Protein AF-A0A251UYL1-F1 (afdb_monomer_lite)

pLDDT: mean 79.12, std 15.01, range [38.56, 93.56]

InterPro domains:
  IPR034078 Transcription factor NFX1 family [PTHR12360] (11-90)

Secondary structure (DSSP, 8-state):
-------------PPTTPPPPPP-SBP-SPPTT-PPP-SB--SSSPPPP--EEEEE-TT--EEEEEETT--S---SS---PBPTTSS-B-

Structure (mmCIF, N/CA/C/O backbone):
data_AF-A0A251UYL1-F1
#
_entry.id   AF-A0A251UYL1-F1
#
loop_
_atom_site.group_PDB
_atom_site.id
_atom_site.type_symbol
_atom_site.label_atom_id
_atom_site.label_alt_id
_atom_site.label_comp_id
_atom_site.label_asym_id
_atom_site.label_entity_id
_atom_site.label_seq_id
_atom_site.pdbx_PDB_ins_code
_atom_site.Cartn_x
_atom_site.Cartn_y
_atom_site.Cartn_z
_atom_site.occupancy
_atom_site.B_iso_or_equiv
_atom_site.auth_seq_id
_atom_site.auth_comp_id
_atom_site.auth_asym_id
_atom_site.auth_atom_id
_atom_site.pdbx_PDB_model_num
ATOM 1 N N . MET A 1 1 ? -29.302 -11.605 59.016 1.00 43.06 1 MET A N 1
ATOM 2 C CA . MET A 1 1 ? -28.834 -11.863 57.641 1.00 43.06 1 MET A CA 1
ATOM 3 C C . MET A 1 1 ? -29.627 -10.992 56.688 1.00 43.06 1 MET A C 1
ATOM 5 O O . MET A 1 1 ? -30.830 -11.178 56.566 1.00 43.06 1 MET A O 1
ATOM 9 N N . CYS A 1 2 ? -28.973 -10.005 56.084 1.00 41.28 2 CYS A N 1
ATOM 10 C CA . CYS A 1 2 ? -29.563 -9.147 55.066 1.00 41.28 2 CYS A CA 1
ATOM 11 C C . CYS A 1 2 ? -29.247 -9.757 53.699 1.00 41.28 2 CYS A C 1
ATOM 13 O O . CYS A 1 2 ? -28.082 -10.021 53.424 1.00 41.28 2 CYS A O 1
ATOM 15 N N . LEU A 1 3 ? -30.236 -9.933 52.831 1.00 40.62 3 LEU A N 1
ATOM 16 C CA . LEU A 1 3 ? -30.416 -9.004 51.716 1.00 40.62 3 LEU A CA 1
ATOM 17 C C . LEU A 1 3 ? -31.581 -9.443 50.831 1.00 40.62 3 LEU A C 1
ATOM 19 O O . LEU A 1 3 ? -31.790 -10.609 50.508 1.00 40.62 3 LEU A O 1
ATOM 23 N N . TRP A 1 4 ? -32.358 -8.419 50.526 1.00 38.56 4 TRP A N 1
ATOM 24 C CA . TRP A 1 4 ? -33.562 -8.387 49.732 1.00 38.56 4 TRP A CA 1
ATOM 25 C C . TRP A 1 4 ? -33.198 -8.306 48.241 1.00 38.56 4 TRP A C 1
ATOM 27 O O . TRP A 1 4 ? -32.055 -8.051 47.871 1.00 38.56 4 TRP A O 1
ATOM 37 N N . LYS A 1 5 ? -34.214 -8.560 47.421 1.00 50.91 5 LYS A N 1
ATOM 38 C CA . LYS A 1 5 ? -34.279 -8.574 45.953 1.00 50.91 5 LYS A CA 1
ATOM 39 C C . LYS A 1 5 ? -33.579 -7.348 45.312 1.00 50.91 5 LYS A C 1
ATOM 41 O O . LYS A 1 5 ? -33.421 -6.327 45.965 1.00 50.91 5 LYS A O 1
ATOM 46 N N . ILE A 1 6 ? -33.174 -7.367 44.041 1.00 48.81 6 ILE A N 1
ATOM 47 C CA . ILE A 1 6 ? -34.016 -6.956 42.899 1.00 48.81 6 ILE A CA 1
ATOM 48 C C . ILE A 1 6 ? -33.146 -7.044 41.621 1.00 48.81 6 ILE A C 1
ATOM 50 O O . ILE A 1 6 ? -32.011 -6.573 41.609 1.00 48.81 6 ILE A O 1
ATOM 54 N N . PHE A 1 7 ? -33.690 -7.632 40.550 1.00 49.41 7 PHE A N 1
ATOM 55 C CA . PHE A 1 7 ? -33.290 -7.353 39.167 1.00 49.41 7 PHE A CA 1
ATOM 56 C C . PHE A 1 7 ? -33.744 -5.924 38.842 1.00 49.41 7 PHE A C 1
ATOM 58 O O . PHE A 1 7 ? -34.948 -5.712 38.727 1.00 49.41 7 PHE A O 1
ATOM 65 N N . ASP A 1 8 ? -32.833 -4.961 38.708 1.00 49.09 8 ASP A N 1
ATOM 66 C CA . ASP A 1 8 ? -33.167 -3.682 38.075 1.00 49.09 8 ASP A CA 1
ATOM 67 C C . ASP A 1 8 ? -31.953 -3.066 37.366 1.00 49.09 8 ASP A C 1
ATOM 69 O O . ASP A 1 8 ? -30.934 -2.731 37.972 1.00 49.09 8 ASP A O 1
ATOM 73 N N . SER A 1 9 ? -32.076 -3.003 36.039 1.00 54.59 9 SER A N 1
ATOM 74 C CA . SER A 1 9 ? -31.764 -1.844 35.198 1.00 54.59 9 SER A CA 1
ATOM 75 C C . SER A 1 9 ? -30.611 -0.948 35.665 1.00 54.59 9 SER A C 1
ATOM 77 O O . SER A 1 9 ? -30.797 0.230 35.955 1.00 54.59 9 SER A O 1
ATOM 79 N N . THR A 1 10 ? -29.384 -1.468 35.705 1.00 48.31 10 THR A N 1
ATOM 80 C CA . THR A 1 10 ? -28.224 -0.625 36.014 1.00 48.31 10 THR A CA 1
ATOM 81 C C . THR A 1 10 ? -27.851 0.207 34.784 1.00 48.31 10 THR A C 1
ATOM 83 O O . THR A 1 10 ? -27.019 -0.190 33.969 1.00 48.31 10 THR A O 1
ATOM 86 N N . THR A 1 11 ? -28.450 1.392 34.642 1.00 56.00 11 THR A N 1
ATOM 87 C CA . THR A 1 11 ? -27.825 2.522 33.938 1.00 56.00 11 THR A CA 1
ATOM 88 C C . THR A 1 11 ? -26.562 2.902 34.703 1.00 56.00 11 THR A C 1
ATOM 90 O O . THR A 1 11 ? -26.544 3.844 35.492 1.00 56.00 11 THR A O 1
ATOM 93 N N . THR A 1 12 ? -25.500 2.120 34.509 1.00 53.50 12 THR A N 1
ATOM 94 C CA . THR A 1 12 ? -24.159 2.480 34.950 1.00 53.50 12 THR A CA 1
ATOM 95 C C . THR A 1 12 ? -23.788 3.749 34.202 1.00 53.50 12 THR A C 1
ATOM 97 O O . THR A 1 12 ? -23.568 3.727 32.991 1.00 53.50 12 THR A O 1
ATOM 100 N N . THR A 1 13 ? -23.761 4.873 34.914 1.00 56.50 13 THR A N 1
ATOM 101 C CA . THR A 1 13 ? -23.218 6.129 34.408 1.00 56.50 13 THR A CA 1
ATOM 102 C C . THR A 1 13 ? -21.758 5.881 34.057 1.00 56.50 13 THR A C 1
ATOM 104 O O . THR A 1 13 ? -20.908 5.780 34.944 1.00 56.50 13 THR A O 1
ATOM 107 N N . LEU A 1 14 ? -21.469 5.713 32.768 1.00 63.59 14 LEU A N 1
ATOM 108 C CA . LEU A 1 14 ? -20.097 5.635 32.292 1.00 63.59 14 LEU A CA 1
ATOM 109 C C . LEU A 1 14 ? -19.409 6.963 32.643 1.00 63.59 14 LEU A C 1
ATOM 111 O O . LEU A 1 14 ? -19.918 8.018 32.249 1.00 63.59 14 LEU A O 1
ATOM 115 N N . PRO A 1 15 ? -18.295 6.948 33.398 1.00 64.56 15 PRO A N 1
ATOM 116 C CA . PRO A 1 15 ? -17.569 8.168 33.706 1.00 64.56 15 PRO A CA 1
ATOM 117 C C . PRO A 1 15 ? -17.090 8.819 32.403 1.00 64.56 15 PRO A C 1
ATOM 119 O O . PRO A 1 15 ? -16.624 8.141 31.475 1.00 64.56 15 PRO A O 1
ATOM 122 N N . CYS A 1 16 ? -17.224 10.144 32.324 1.00 51.75 16 CYS A N 1
ATOM 123 C CA . CYS A 1 16 ? -16.720 10.930 31.207 1.00 51.75 16 CYS A CA 1
ATOM 124 C C . CYS A 1 16 ? -15.205 10.700 31.071 1.00 51.75 16 CYS A C 1
ATOM 126 O O . CYS A 1 16 ? -14.455 10.849 32.030 1.00 51.75 16 CYS A O 1
ATOM 128 N N . GLY A 1 17 ? -14.765 10.268 29.886 1.00 61.94 17 GLY A N 1
ATOM 129 C CA . GLY A 1 17 ? -13.368 9.892 29.633 1.00 61.94 17 GLY A CA 1
ATOM 130 C C . GLY A 1 17 ? -13.101 8.388 29.560 1.00 61.94 17 GLY A C 1
ATOM 131 O O . GLY A 1 17 ? -11.959 8.002 29.324 1.00 61.94 17 GLY A O 1
ATOM 132 N N . THR A 1 18 ? -14.122 7.532 29.694 1.00 63.97 18 THR A N 1
ATOM 133 C CA . THR A 1 18 ? -13.977 6.118 29.312 1.00 63.97 18 THR A CA 1
ATOM 134 C C . THR A 1 18 ? -13.651 6.057 27.812 1.00 63.97 18 THR A C 1
ATOM 136 O O . THR A 1 18 ? -14.469 6.533 27.017 1.00 63.97 18 THR A O 1
ATOM 139 N N . PRO A 1 19 ? -12.483 5.529 27.390 1.00 66.88 19 PRO A N 1
ATOM 140 C CA . PRO A 1 19 ? -12.186 5.381 25.973 1.00 66.88 19 PRO A CA 1
ATOM 141 C C . PRO A 1 19 ? -13.269 4.501 25.355 1.00 66.88 19 PRO A C 1
ATOM 143 O O . PRO A 1 19 ? -13.613 3.449 25.901 1.00 66.88 19 PRO A O 1
ATOM 146 N N . SER A 1 20 ? -13.853 4.963 24.253 1.00 65.69 20 SER A N 1
ATOM 147 C CA . SER A 1 20 ? -14.888 4.205 23.563 1.00 65.69 20 SER A CA 1
ATOM 148 C C . SER A 1 20 ? -14.337 2.832 23.185 1.00 65.69 20 SER A C 1
ATOM 150 O O . SER A 1 20 ? -13.214 2.708 22.688 1.00 65.69 20 SER A O 1
ATOM 152 N N . LEU A 1 21 ? -15.127 1.784 23.437 1.00 71.88 21 LEU A N 1
ATOM 153 C CA . LEU A 1 21 ? -14.790 0.459 22.934 1.00 71.88 21 LEU A CA 1
ATOM 154 C C . LEU A 1 21 ? -14.652 0.558 21.408 1.00 71.88 21 LEU A C 1
ATOM 156 O O . LEU A 1 21 ? -15.532 1.141 20.762 1.00 71.88 21 LEU A O 1
ATOM 160 N N . PRO A 1 22 ? -13.567 0.024 20.819 1.00 72.19 22 PRO A N 1
ATOM 161 C CA . PRO A 1 22 ? -13.394 0.067 19.380 1.00 72.19 22 PRO A CA 1
ATOM 162 C C . PRO A 1 22 ? -14.559 -0.674 18.727 1.00 72.19 22 PRO A C 1
ATOM 164 O O . PRO A 1 22 ? -14.922 -1.787 19.115 1.00 72.19 22 PRO A O 1
ATOM 167 N N . CYS A 1 23 ? -15.178 -0.027 17.746 1.00 82.88 23 CYS A N 1
ATOM 168 C CA . CYS A 1 23 ? -16.276 -0.619 17.007 1.00 82.88 23 CYS A CA 1
ATOM 169 C C . CYS A 1 23 ? -15.751 -1.829 16.213 1.00 82.88 23 CYS A C 1
ATOM 171 O O . CYS A 1 23 ? -14.881 -1.691 15.359 1.00 82.88 23 CYS A O 1
ATOM 173 N N . GLN A 1 24 ? -16.290 -3.019 16.493 1.00 85.06 24 GLN A N 1
ATOM 174 C CA . GLN A 1 24 ? -15.870 -4.287 15.870 1.00 85.06 24 GLN A CA 1
ATOM 175 C C . GLN A 1 24 ? -16.476 -4.506 14.474 1.00 85.06 24 GLN A C 1
ATOM 177 O O . GLN A 1 24 ? -16.292 -5.558 13.866 1.00 85.06 24 GLN A O 1
ATOM 182 N N . HIS A 1 25 ? -17.212 -3.527 13.947 1.00 87.75 25 HIS A N 1
ATOM 183 C CA . HIS A 1 25 ? -17.754 -3.609 12.599 1.00 87.75 25 HIS A CA 1
ATOM 184 C C . HIS A 1 25 ? -16.655 -3.352 11.569 1.00 87.75 25 HIS A C 1
ATOM 186 O O . HIS A 1 25 ? -15.776 -2.509 11.761 1.00 87.75 25 HIS A O 1
ATOM 192 N N . GLN A 1 26 ? -16.717 -4.078 10.458 1.00 88.50 26 GLN A N 1
ATOM 193 C CA . GLN A 1 26 ? -15.804 -3.898 9.339 1.00 88.50 26 GLN A CA 1
ATOM 194 C C . GLN A 1 26 ? -16.025 -2.521 8.701 1.00 88.50 26 GLN A C 1
ATOM 196 O O . GLN A 1 26 ? -17.160 -2.047 8.582 1.00 88.50 26 GLN A O 1
ATOM 201 N N . CYS A 1 27 ? -14.942 -1.852 8.309 1.00 90.50 27 CYS A N 1
ATOM 202 C CA . CYS A 1 27 ? -15.047 -0.512 7.752 1.00 90.50 27 CYS A CA 1
ATOM 203 C C . CYS A 1 27 ? -15.854 -0.520 6.441 1.00 90.50 27 CYS A C 1
ATOM 205 O O . CYS A 1 27 ? -15.488 -1.205 5.486 1.00 90.50 27 CYS A O 1
ATOM 207 N N . SER A 1 28 ? -16.935 0.266 6.392 1.00 87.75 28 SER A N 1
ATOM 208 C CA . SER A 1 28 ? -17.833 0.369 5.228 1.00 87.75 28 SER A CA 1
ATOM 209 C C . SER A 1 28 ? -17.406 1.435 4.211 1.00 87.75 28 SER A C 1
ATOM 211 O O . SER A 1 28 ? -18.096 1.649 3.217 1.00 87.75 28 SER A O 1
ATOM 213 N N . VAL A 1 29 ? -16.281 2.119 4.444 1.00 87.88 29 VAL A N 1
ATOM 214 C CA . VAL A 1 29 ? -15.769 3.145 3.528 1.00 87.88 29 VAL A CA 1
ATOM 215 C C . VAL A 1 29 ? -15.225 2.474 2.259 1.00 87.88 29 VAL A C 1
ATOM 217 O O . VAL A 1 29 ? -14.322 1.636 2.359 1.00 87.88 29 VAL A O 1
ATOM 220 N N . PRO A 1 30 ? -15.729 2.832 1.062 1.00 84.75 30 PRO A N 1
ATOM 221 C CA . PRO A 1 30 ? -15.251 2.258 -0.187 1.00 84.75 30 PRO A CA 1
ATOM 222 C C . PRO A 1 30 ? -13.817 2.714 -0.480 1.00 84.75 30 PRO A C 1
ATOM 224 O O . PRO A 1 30 ? -13.518 3.906 -0.546 1.00 84.75 30 PRO A O 1
ATOM 227 N N . GLN A 1 31 ? -12.917 1.750 -0.671 1.00 84.38 31 GLN A N 1
ATOM 228 C CA . GLN A 1 31 ? -11.532 2.007 -1.060 1.00 84.38 31 GLN A CA 1
ATOM 229 C C . GLN A 1 31 ? -11.432 2.269 -2.576 1.00 84.38 31 GLN A C 1
ATOM 231 O O . GLN A 1 31 ? -12.089 1.576 -3.356 1.00 84.38 31 GLN A O 1
ATOM 236 N N . PRO A 1 32 ? -10.547 3.176 -3.036 1.00 86.50 32 PRO A N 1
ATOM 237 C CA . PRO A 1 32 ? -10.388 3.495 -4.462 1.00 86.50 32 PRO A CA 1
ATOM 238 C C . PRO A 1 32 ? -9.860 2.317 -5.293 1.00 86.50 32 PRO A C 1
ATOM 240 O O . PRO A 1 32 ? -9.986 2.305 -6.512 1.00 86.50 32 PRO A O 1
ATOM 243 N N . CYS A 1 33 ? -9.257 1.318 -4.645 1.00 87.50 33 CYS A N 1
ATOM 244 C CA . CYS A 1 33 ? -8.772 0.101 -5.285 1.00 87.50 33 CYS A CA 1
ATOM 245 C C . CYS A 1 33 ? -9.832 -1.009 -5.400 1.00 87.50 33 CYS A 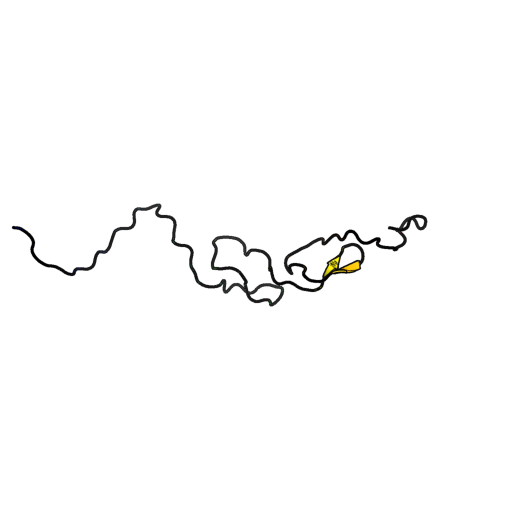C 1
ATOM 247 O O . CYS A 1 33 ? -9.470 -2.130 -5.745 1.00 87.50 33 CYS A O 1
ATOM 249 N N . CYS A 1 34 ? -11.102 -0.729 -5.072 1.00 86.75 34 CYS A N 1
ATOM 250 C CA . CYS A 1 34 ? -12.227 -1.677 -5.122 1.00 86.75 34 CYS A CA 1
ATOM 251 C C . CYS A 1 34 ? -12.008 -2.976 -4.321 1.00 86.75 34 CYS A C 1
ATOM 253 O O . CYS A 1 34 ? -12.640 -3.996 -4.588 1.00 86.75 34 CYS A O 1
ATOM 255 N N . HIS A 1 35 ? -11.114 -2.950 -3.332 1.00 89.00 35 HIS A N 1
ATOM 256 C CA . HIS A 1 35 ? -10.856 -4.085 -2.456 1.00 89.00 35 HIS A CA 1
ATOM 257 C C . HIS A 1 35 ? -11.685 -3.986 -1.182 1.00 89.00 35 HIS A C 1
ATOM 259 O O . HIS A 1 35 ? -11.949 -2.892 -0.679 1.00 89.00 35 HIS A O 1
ATOM 265 N N . VAL A 1 36 ? -12.028 -5.149 -0.633 1.00 86.56 36 VAL A N 1
ATOM 266 C CA . VAL A 1 36 ? -12.704 -5.247 0.659 1.00 86.56 36 VAL A CA 1
ATOM 267 C C . VAL A 1 36 ? -11.791 -4.688 1.751 1.00 86.56 36 VAL A C 1
ATOM 269 O O . VAL A 1 36 ? -10.597 -4.999 1.806 1.00 86.56 36 VAL A O 1
ATOM 272 N N . SER A 1 37 ? -12.349 -3.855 2.626 1.00 86.12 37 SER A N 1
ATOM 273 C CA . SER A 1 37 ? -11.631 -3.296 3.769 1.00 86.12 37 SER A CA 1
ATOM 274 C C . SER A 1 37 ? -11.151 -4.413 4.694 1.00 86.12 37 SER A C 1
ATOM 276 O O . SER A 1 37 ? -11.959 -5.128 5.276 1.00 86.12 37 SER A O 1
ATOM 278 N N . SER A 1 38 ? -9.836 -4.542 4.874 1.00 87.00 38 SER A N 1
ATOM 279 C CA . SER A 1 38 ? -9.226 -5.503 5.811 1.00 87.00 38 SER A CA 1
ATOM 280 C C . SER A 1 38 ? -9.104 -4.952 7.243 1.00 87.00 38 SER A C 1
ATOM 282 O O . SER A 1 38 ? -8.343 -5.486 8.048 1.00 87.00 38 SER A O 1
ATOM 284 N N . HIS A 1 39 ? -9.790 -3.850 7.548 1.00 87.56 39 HIS A N 1
ATOM 285 C CA . HIS A 1 39 ? -9.700 -3.143 8.821 1.00 87.56 39 HIS A CA 1
ATOM 286 C C . HIS A 1 39 ? -11.095 -2.857 9.390 1.00 87.56 39 HIS A C 1
ATOM 288 O O . HIS A 1 39 ? -12.094 -2.812 8.662 1.00 87.56 39 HIS A O 1
ATOM 294 N N . TYR A 1 40 ? -11.145 -2.666 10.705 1.00 90.44 40 TYR A N 1
ATOM 295 C CA . TYR A 1 40 ? -12.361 -2.327 11.435 1.00 90.44 40 TYR A CA 1
ATOM 296 C C . TYR A 1 40 ? -12.658 -0.830 11.377 1.00 90.44 40 TYR A C 1
ATOM 298 O O . TYR A 1 40 ? -11.857 -0.024 10.897 1.00 90.44 40 TYR A O 1
ATOM 306 N N . CYS A 1 41 ? -13.833 -0.457 11.867 1.00 89.00 41 CYS A N 1
ATOM 307 C CA . CYS A 1 41 ? -14.186 0.932 12.085 1.00 89.00 41 CYS A CA 1
ATOM 308 C C . CYS A 1 41 ? -13.116 1.619 12.952 1.00 89.00 41 CYS A C 1
ATOM 310 O O . CYS A 1 41 ? -12.681 1.095 13.978 1.00 8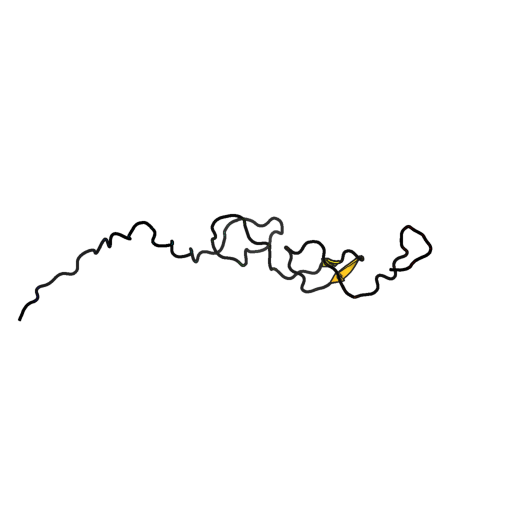9.00 41 CYS A O 1
ATOM 312 N N . HIS A 1 42 ? -12.667 2.783 12.502 1.00 87.94 42 HIS A N 1
ATOM 313 C CA . HIS A 1 42 ? -11.605 3.567 13.114 1.00 87.94 42 HIS A CA 1
ATOM 314 C C . HIS A 1 42 ? -12.020 5.037 13.122 1.00 87.94 42 HIS A C 1
ATOM 316 O O . HIS A 1 42 ? -12.913 5.453 12.384 1.00 87.94 42 HIS A O 1
ATOM 322 N N . PHE A 1 43 ? -11.351 5.821 13.959 1.00 86.44 43 PHE A N 1
ATOM 323 C CA . PHE A 1 43 ? -11.487 7.270 13.970 1.00 86.44 43 PHE A CA 1
ATOM 324 C C . PHE A 1 43 ? -10.326 7.878 13.176 1.00 86.44 43 PHE A C 1
ATOM 326 O O . PHE A 1 43 ? -9.172 7.544 13.442 1.00 86.44 43 PHE A O 1
ATOM 333 N N . GLY A 1 44 ? -10.625 8.758 12.218 1.00 86.94 44 GLY A N 1
ATOM 334 C CA . GLY A 1 44 ? -9.627 9.424 11.371 1.00 86.94 44 GLY A CA 1
ATOM 335 C C . GLY A 1 44 ? -9.563 8.875 9.944 1.00 86.94 44 GLY A C 1
ATOM 336 O O . GLY A 1 44 ? -10.570 8.421 9.404 1.00 86.94 44 GLY A O 1
ATOM 337 N N . ASP A 1 45 ? -8.384 8.967 9.328 1.00 88.12 45 ASP A N 1
ATOM 338 C CA . ASP A 1 45 ? -8.142 8.536 7.951 1.00 88.12 45 ASP A CA 1
ATOM 339 C C . ASP A 1 45 ? -8.130 7.012 7.787 1.00 88.12 45 ASP A C 1
ATOM 341 O O . ASP A 1 45 ? -7.555 6.277 8.597 1.00 88.12 45 ASP A O 1
ATOM 345 N N . CYS A 1 46 ? -8.689 6.547 6.664 1.00 88.69 46 CYS A N 1
ATOM 346 C CA . CYS A 1 46 ? -8.678 5.131 6.310 1.00 88.69 46 CYS A CA 1
ATOM 347 C C . CYS A 1 46 ? -7.249 4.606 6.122 1.00 88.69 46 CYS A C 1
ATOM 349 O O . CYS A 1 46 ? -6.508 5.142 5.289 1.00 88.69 46 CYS A O 1
ATOM 351 N N . PRO A 1 47 ? -6.868 3.509 6.807 1.00 89.94 47 PRO A N 1
ATOM 352 C CA . PRO A 1 47 ? -5.583 2.873 6.582 1.00 89.94 47 PRO A CA 1
ATOM 353 C C . PRO A 1 47 ? -5.476 2.351 5.140 1.00 89.94 47 PRO A C 1
ATOM 355 O O . PRO A 1 47 ? -6.484 1.990 4.519 1.00 89.94 47 PRO A O 1
ATOM 358 N N . PRO A 1 48 ? -4.250 2.283 4.593 1.00 90.00 48 PRO A N 1
ATOM 359 C CA . PRO A 1 48 ? -4.017 1.813 3.236 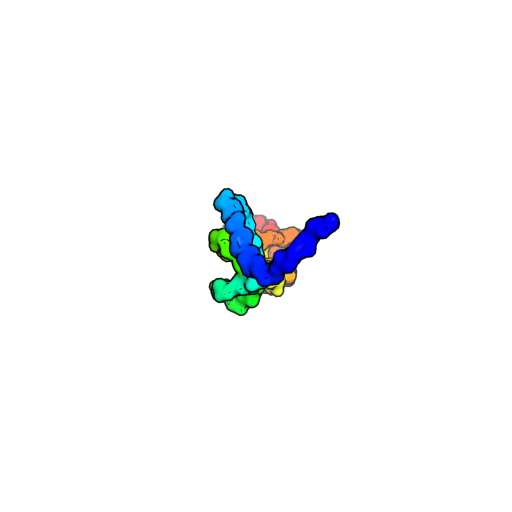1.00 90.00 48 PRO A CA 1
ATOM 360 C C . PRO A 1 48 ? -4.451 0.354 3.054 1.00 90.00 48 PRO A C 1
ATOM 362 O O . PRO A 1 48 ? -4.408 -0.461 3.974 1.00 90.00 48 PRO A O 1
ATOM 365 N N . CYS A 1 49 ? -4.820 0.001 1.824 1.00 91.38 49 CYS A N 1
ATOM 366 C CA . CYS A 1 49 ? -5.238 -1.356 1.499 1.00 91.38 49 CYS A CA 1
ATOM 367 C C . CYS A 1 49 ? -4.083 -2.371 1.642 1.00 91.38 49 CYS A C 1
ATOM 369 O O . CYS A 1 49 ? -3.086 -2.299 0.919 1.00 91.38 49 CYS A O 1
ATOM 371 N N . SER A 1 50 ? -4.257 -3.363 2.520 1.00 90.06 50 SER A N 1
ATOM 372 C CA . SER A 1 50 ? -3.292 -4.453 2.754 1.00 90.06 50 SER A CA 1
ATOM 373 C C . SER A 1 50 ? -3.456 -5.655 1.818 1.00 90.06 50 SER A C 1
ATOM 375 O O . SER A 1 50 ? -2.729 -6.636 1.956 1.00 90.06 50 SER A O 1
ATOM 377 N N . VAL A 1 51 ? -4.399 -5.611 0.867 1.00 91.50 51 VAL A N 1
ATOM 378 C CA . VAL A 1 51 ? -4.595 -6.709 -0.090 1.00 91.50 51 VAL A CA 1
ATOM 379 C C . VAL A 1 51 ? -3.347 -6.873 -0.945 1.00 91.50 51 VAL A C 1
ATOM 381 O O . VAL A 1 51 ? -2.838 -5.912 -1.524 1.00 91.50 51 VAL A O 1
ATOM 384 N N . LEU A 1 52 ? -2.863 -8.108 -1.018 1.00 93.00 52 LEU A N 1
ATOM 385 C CA . LEU A 1 52 ? -1.680 -8.475 -1.775 1.00 93.00 52 LEU A CA 1
ATOM 386 C C . LEU A 1 52 ? -2.022 -8.586 -3.261 1.00 93.00 52 LEU A C 1
ATOM 388 O O . LEU A 1 52 ? -2.820 -9.427 -3.667 1.00 93.00 52 LEU A O 1
ATOM 392 N N . ILE A 1 53 ? -1.391 -7.750 -4.079 1.00 92.25 53 ILE A N 1
ATOM 393 C CA . ILE A 1 53 ? -1.557 -7.736 -5.532 1.00 92.25 53 ILE A CA 1
ATOM 394 C C . ILE A 1 53 ? -0.205 -7.793 -6.244 1.00 92.25 53 ILE A C 1
ATOM 396 O O . ILE A 1 53 ? 0.863 -7.689 -5.634 1.00 92.25 53 ILE A O 1
ATOM 400 N N . SER A 1 54 ? -0.252 -7.972 -7.564 1.00 93.56 54 SER A N 1
ATOM 401 C CA . SER A 1 54 ? 0.936 -7.859 -8.409 1.00 93.56 54 SER A CA 1
ATOM 402 C C . SER A 1 54 ? 1.123 -6.407 -8.846 1.00 93.56 54 SER A C 1
ATOM 404 O O . SER A 1 54 ? 0.229 -5.826 -9.458 1.00 93.56 54 SER A O 1
ATOM 406 N N . LYS A 1 55 ? 2.280 -5.814 -8.544 1.00 92.38 55 LYS A N 1
ATOM 407 C CA . LYS A 1 55 ? 2.635 -4.435 -8.918 1.00 92.38 55 LYS A CA 1
ATOM 408 C C . LYS A 1 55 ? 4.011 -4.386 -9.561 1.00 92.38 55 LYS A C 1
ATOM 410 O O . LYS A 1 55 ? 4.835 -5.271 -9.356 1.00 92.38 55 LYS A O 1
ATOM 415 N N . LYS A 1 56 ? 4.272 -3.325 -10.323 1.00 90.75 56 LYS A N 1
ATOM 416 C CA . LYS A 1 56 ? 5.613 -3.046 -10.839 1.00 90.75 56 LYS A CA 1
ATOM 417 C C . LYS A 1 56 ? 6.386 -2.167 -9.859 1.00 90.75 56 LYS A C 1
ATOM 419 O O . LYS A 1 56 ? 5.811 -1.232 -9.304 1.00 90.75 56 LYS A O 1
ATOM 424 N N . CYS A 1 57 ? 7.667 -2.456 -9.639 1.00 90.75 57 CYS A N 1
ATOM 425 C CA . CYS A 1 57 ? 8.540 -1.522 -8.926 1.00 90.75 57 CYS A CA 1
ATOM 426 C C . CYS A 1 57 ? 8.830 -0.280 -9.772 1.00 90.75 57 CYS A C 1
ATOM 428 O O . CYS A 1 57 ? 8.561 -0.255 -10.974 1.00 90.75 57 CYS A O 1
ATOM 430 N N . ILE A 1 58 ? 9.496 0.701 -9.164 1.00 86.19 58 ILE A N 1
ATOM 431 C CA . ILE A 1 58 ? 10.019 1.886 -9.859 1.00 86.19 58 ILE A CA 1
ATOM 432 C C . ILE A 1 58 ? 10.938 1.538 -11.049 1.00 86.19 58 ILE A C 1
ATOM 434 O O . ILE A 1 58 ? 10.999 2.278 -12.022 1.00 86.19 58 ILE A O 1
ATOM 438 N N . GLY A 1 59 ? 11.615 0.383 -11.005 1.00 82.75 59 GLY A N 1
ATOM 439 C CA . GLY A 1 59 ? 12.445 -0.133 -12.102 1.00 82.75 59 GLY A CA 1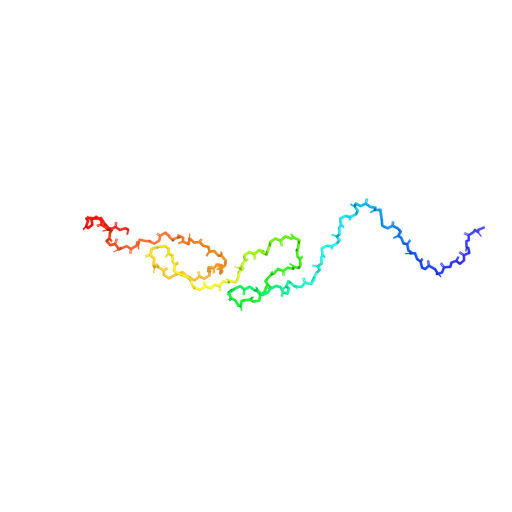
ATOM 440 C C . GLY A 1 59 ? 11.648 -0.801 -13.231 1.00 82.75 59 GLY A C 1
ATOM 441 O O . GLY A 1 59 ? 12.160 -1.006 -14.331 1.00 82.75 59 GLY A O 1
ATOM 442 N N . GLY A 1 60 ? 10.366 -1.103 -13.012 1.00 86.44 60 GLY A N 1
ATOM 443 C CA . GLY A 1 60 ? 9.488 -1.789 -13.963 1.00 86.44 60 GLY A CA 1
ATOM 444 C C . GLY A 1 60 ? 9.446 -3.315 -13.832 1.00 86.44 60 GLY A C 1
ATOM 445 O O . GLY A 1 60 ? 8.795 -3.961 -14.651 1.00 86.44 60 GLY A O 1
ATOM 446 N N . HIS A 1 61 ? 10.085 -3.898 -12.817 1.00 88.06 61 HIS A N 1
ATOM 447 C CA . HIS A 1 61 ? 9.986 -5.332 -12.529 1.00 88.06 61 HIS A CA 1
ATOM 448 C C . HIS A 1 61 ? 8.630 -5.680 -11.942 1.00 88.06 61 HIS A C 1
ATOM 450 O O . HIS A 1 61 ? 8.127 -4.945 -11.098 1.00 88.06 61 HIS A O 1
ATOM 456 N N . VAL A 1 62 ? 8.063 -6.815 -12.344 1.00 90.88 62 VAL A N 1
ATOM 457 C CA . VAL A 1 62 ? 6.802 -7.323 -11.793 1.00 90.88 62 VAL A CA 1
ATOM 458 C C . VAL A 1 62 ? 7.080 -8.024 -10.464 1.00 90.88 62 VAL A C 1
ATOM 460 O O . VAL A 1 62 ? 7.755 -9.048 -10.430 1.00 90.88 62 VAL A O 1
ATOM 463 N N . LEU A 1 63 ? 6.536 -7.484 -9.375 1.00 90.94 63 LEU A N 1
ATOM 464 C CA . LEU A 1 63 ? 6.535 -8.101 -8.054 1.00 90.94 63 LEU A CA 1
ATOM 465 C C . LEU A 1 63 ? 5.147 -8.641 -7.733 1.00 90.94 63 LEU A C 1
ATOM 467 O O . LEU A 1 63 ? 4.132 -8.024 -8.058 1.00 90.94 63 LEU A O 1
ATOM 471 N N . ARG A 1 64 ? 5.119 -9.786 -7.056 1.00 93.06 64 ARG A N 1
ATOM 472 C CA . ARG A 1 64 ? 3.911 -10.382 -6.479 1.00 93.06 64 ARG A CA 1
ATOM 473 C C . ARG A 1 64 ? 3.908 -10.149 -4.972 1.00 93.06 64 ARG A C 1
ATOM 475 O O . ARG A 1 64 ? 4.958 -9.875 -4.397 1.00 93.06 64 ARG A O 1
ATOM 482 N N . ASN A 1 65 ? 2.746 -10.300 -4.345 1.00 92.12 65 ASN A N 1
ATOM 483 C CA . ASN A 1 65 ? 2.577 -10.146 -2.898 1.00 92.12 65 ASN A CA 1
ATOM 484 C C . ASN A 1 65 ? 2.905 -8.737 -2.386 1.00 92.12 65 ASN A C 1
ATOM 486 O O . ASN A 1 65 ? 3.500 -8.575 -1.325 1.00 92.12 65 ASN A O 1
ATOM 490 N N . ILE A 1 66 ? 2.528 -7.710 -3.148 1.00 93.06 66 ILE A N 1
ATOM 491 C CA . ILE A 1 66 ? 2.731 -6.318 -2.754 1.00 93.06 66 ILE A CA 1
ATOM 492 C C . ILE A 1 66 ? 1.416 -5.734 -2.231 1.00 93.06 66 ILE A C 1
ATOM 494 O O . ILE A 1 66 ? 0.399 -5.880 -2.913 1.00 93.06 66 ILE A O 1
ATOM 498 N N . PRO A 1 67 ? 1.407 -5.034 -1.081 1.00 92.31 67 PRO A N 1
ATOM 499 C CA . PRO A 1 67 ? 0.199 -4.394 -0.579 1.00 92.31 67 PRO A CA 1
ATOM 500 C C . PRO A 1 67 ? -0.332 -3.369 -1.583 1.00 92.31 67 PRO A C 1
ATOM 502 O O . PRO A 1 67 ? 0.409 -2.539 -2.122 1.00 92.31 67 PRO A O 1
ATOM 505 N N . CYS A 1 68 ? -1.636 -3.395 -1.836 1.00 92.44 68 CYS A N 1
ATOM 506 C CA . CYS A 1 68 ? -2.278 -2.503 -2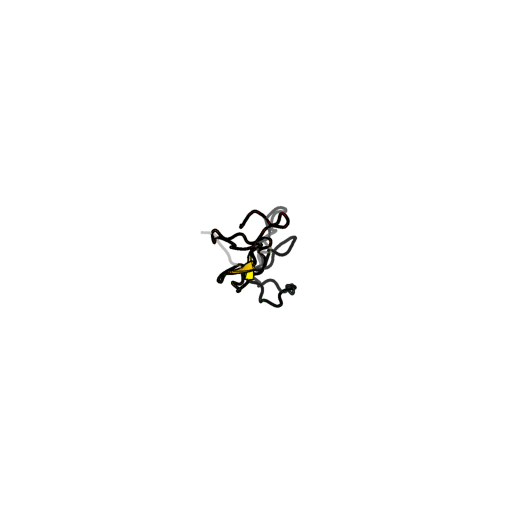.792 1.00 92.44 68 CYS A CA 1
ATOM 507 C C . CYS A 1 68 ? -2.074 -1.020 -2.434 1.00 92.44 68 CYS A C 1
ATOM 509 O O . CYS A 1 68 ? -1.854 -0.194 -3.321 1.00 92.44 68 CYS A O 1
ATOM 511 N N . GLY A 1 69 ? -2.056 -0.685 -1.146 1.00 89.75 69 GLY A N 1
ATOM 512 C CA . GLY A 1 69 ? -1.792 0.664 -0.657 1.00 89.75 69 GLY A CA 1
ATOM 513 C C . GLY A 1 69 ? -0.325 1.103 -0.723 1.00 89.75 69 GLY A C 1
ATOM 514 O O . GLY A 1 69 ? -0.051 2.288 -0.556 1.00 89.75 69 GLY A O 1
ATOM 515 N N . SER A 1 70 ? 0.624 0.199 -1.004 1.00 90.06 70 SER A N 1
ATOM 516 C CA . SER A 1 70 ? 2.040 0.562 -1.120 1.00 90.06 70 SER A CA 1
ATOM 517 C C . SER A 1 70 ? 2.290 1.406 -2.367 1.00 90.06 70 SER A C 1
ATOM 519 O O . SER A 1 70 ? 2.010 0.979 -3.496 1.00 90.06 70 SER A O 1
ATOM 521 N N . LYS A 1 71 ? 2.842 2.599 -2.147 1.00 84.31 71 LYS A N 1
ATOM 522 C CA . LYS A 1 71 ? 3.407 3.488 -3.167 1.00 84.31 71 LYS A CA 1
ATOM 523 C C . LYS A 1 71 ? 4.929 3.270 -3.213 1.00 84.31 71 LYS A C 1
ATOM 525 O O . LYS A 1 71 ? 5.502 2.793 -2.238 1.00 84.31 71 LYS A O 1
ATOM 530 N N . ASP A 1 72 ? 5.556 3.530 -4.358 1.00 86.12 72 ASP A N 1
ATOM 531 C CA . ASP A 1 72 ? 7.025 3.538 -4.508 1.00 86.12 72 ASP A CA 1
ATOM 532 C C . ASP A 1 72 ? 7.751 2.227 -4.154 1.00 86.12 72 ASP A C 1
ATOM 534 O O . ASP A 1 72 ? 8.716 2.186 -3.391 1.00 86.12 72 ASP A O 1
ATOM 538 N N . ILE A 1 73 ? 7.312 1.116 -4.746 1.00 89.38 73 ILE A N 1
ATOM 539 C CA . ILE A 1 73 ? 7.923 -0.196 -4.497 1.00 89.38 73 ILE A CA 1
ATOM 540 C C . ILE A 1 73 ? 9.322 -0.250 -5.113 1.00 89.38 73 ILE A C 1
ATOM 542 O O . ILE A 1 73 ? 9.496 -0.024 -6.314 1.00 89.38 73 ILE A O 1
ATOM 546 N N . ARG A 1 74 ? 10.318 -0.610 -4.301 1.00 88.56 74 ARG A N 1
ATOM 547 C CA . ARG A 1 74 ? 11.700 -0.865 -4.723 1.00 88.56 74 ARG A CA 1
ATOM 548 C C . ARG A 1 74 ? 12.001 -2.350 -4.608 1.00 88.56 74 ARG A C 1
ATOM 550 O O . ARG A 1 74 ? 11.612 -2.994 -3.642 1.00 88.56 74 ARG A O 1
ATOM 557 N N . CYS A 1 75 ? 12.689 -2.892 -5.601 1.00 88.62 75 CYS A N 1
ATOM 558 C CA . CYS A 1 75 ? 13.178 -4.264 -5.570 1.00 88.62 75 CYS A CA 1
ATOM 559 C C . CYS A 1 75 ? 14.701 -4.266 -5.664 1.00 88.62 75 CYS A C 1
ATOM 561 O O . CYS A 1 75 ? 15.273 -3.339 -6.232 1.00 88.62 75 CYS A O 1
ATOM 563 N N . ASN A 1 76 ? 15.329 -5.343 -5.202 1.00 85.31 76 ASN A N 1
ATOM 564 C CA . ASN A 1 76 ? 16.776 -5.529 -5.306 1.00 85.31 76 ASN A CA 1
ATOM 565 C C . ASN A 1 76 ? 17.221 -6.165 -6.640 1.00 85.31 76 ASN A C 1
ATOM 567 O O . ASN A 1 76 ? 18.356 -6.605 -6.769 1.00 85.31 76 ASN A O 1
ATOM 571 N N . ASN A 1 77 ? 16.321 -6.273 -7.620 1.00 83.31 77 ASN A N 1
ATOM 572 C CA . ASN A 1 77 ? 16.671 -6.793 -8.939 1.00 83.31 77 ASN A CA 1
ATOM 573 C C . ASN A 1 77 ? 17.365 -5.711 -9.767 1.00 83.31 77 ASN A C 1
ATOM 575 O O . ASN A 1 77 ? 16.907 -4.564 -9.793 1.00 83.31 77 ASN A O 1
ATOM 579 N N . HIS A 1 78 ? 18.418 -6.109 -10.479 1.00 79.69 78 HIS A N 1
ATOM 580 C CA . HIS A 1 78 ? 19.063 -5.275 -11.488 1.00 79.69 78 HIS A CA 1
ATOM 581 C C . HIS A 1 78 ? 18.043 -4.880 -12.550 1.00 79.69 78 HIS A C 1
ATOM 583 O O . HIS A 1 78 ? 17.354 -5.739 -13.098 1.00 79.69 78 HIS A O 1
ATOM 589 N N . CYS A 1 79 ? 17.931 -3.579 -12.814 1.00 81.06 79 CYS A N 1
ATOM 590 C CA . CYS A 1 79 ? 16.936 -3.063 -13.747 1.00 81.06 79 CYS A CA 1
ATOM 591 C C . CYS A 1 79 ? 17.297 -3.365 -15.192 1.00 81.06 79 CYS A C 1
ATOM 593 O O . CYS A 1 79 ? 16.398 -3.492 -16.023 1.00 81.06 79 CYS A O 1
ATOM 595 N N . GLY A 1 80 ? 18.593 -3.426 -15.507 1.00 77.56 80 GLY A N 1
ATOM 596 C CA . GLY A 1 80 ? 19.073 -3.696 -16.861 1.00 77.56 80 GLY A CA 1
ATOM 597 C C . GLY A 1 80 ? 18.672 -2.618 -17.875 1.00 77.56 80 GLY A C 1
ATOM 598 O O . GLY A 1 80 ? 18.933 -2.762 -19.065 1.00 77.56 80 GLY A O 1
ATOM 599 N N . LYS A 1 81 ? 18.030 -1.532 -17.425 1.00 76.12 81 LYS A N 1
ATOM 600 C CA . LYS A 1 81 ? 17.590 -0.412 -18.256 1.00 76.12 81 LYS A CA 1
ATOM 601 C C . LYS A 1 81 ? 18.708 0.608 -18.386 1.00 76.12 81 LYS A C 1
ATOM 603 O O . LYS A 1 81 ? 19.333 0.977 -17.389 1.00 76.12 81 LYS A O 1
ATOM 608 N N . LEU A 1 82 ? 18.901 1.094 -19.610 1.00 78.56 82 LEU A N 1
ATOM 609 C CA . LEU A 1 82 ? 19.794 2.207 -19.898 1.00 78.56 82 LEU A CA 1
ATOM 610 C C . LEU A 1 82 ? 19.235 3.479 -19.250 1.00 78.56 82 LEU A C 1
ATOM 612 O O . LEU A 1 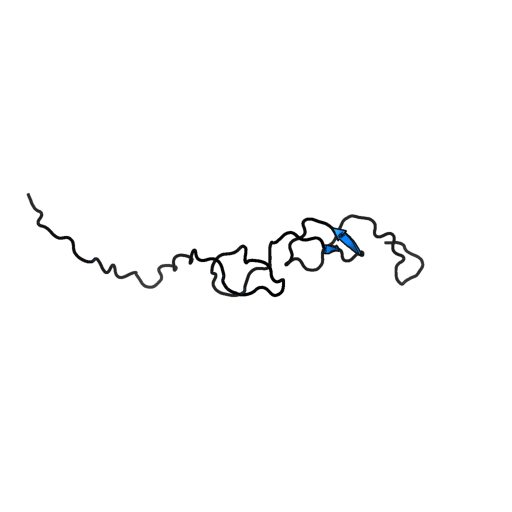82 ? 18.060 3.812 -19.420 1.00 78.56 82 LEU A O 1
ATOM 616 N N . ARG A 1 83 ? 20.066 4.163 -18.467 1.00 77.12 83 ARG A N 1
ATOM 617 C CA . ARG A 1 83 ? 19.737 5.464 -17.879 1.00 77.12 83 ARG A CA 1
ATOM 618 C C . ARG A 1 83 ? 19.700 6.534 -18.971 1.00 77.12 83 ARG A C 1
ATOM 620 O O . ARG A 1 83 ? 20.271 6.373 -20.044 1.00 77.12 83 ARG A O 1
ATOM 627 N N . GLU A 1 84 ? 19.086 7.665 -18.645 1.00 80.88 84 GLU A N 1
ATOM 628 C CA . GLU A 1 84 ? 18.905 8.831 -19.529 1.00 80.88 84 GLU A CA 1
ATOM 629 C C . GLU A 1 84 ? 20.233 9.376 -20.082 1.00 80.88 84 GLU A C 1
ATOM 631 O O . GLU A 1 84 ? 20.275 9.965 -21.154 1.00 80.88 84 GLU A O 1
ATOM 636 N N . CYS A 1 85 ? 21.338 9.129 -19.372 1.00 85.50 85 CYS A N 1
ATOM 637 C CA . CYS A 1 85 ? 22.689 9.496 -19.787 1.00 85.50 85 CYS A CA 1
ATOM 638 C C . CYS A 1 85 ? 23.283 8.605 -20.893 1.00 85.50 85 CYS A C 1
ATOM 640 O O . CYS A 1 85 ? 24.394 8.871 -21.342 1.00 85.50 85 CYS A O 1
ATOM 642 N N . GLY A 1 86 ? 22.610 7.525 -21.300 1.00 82.31 86 GLY A N 1
ATOM 643 C CA . GLY A 1 86 ? 23.015 6.661 -22.414 1.00 82.31 86 GLY A CA 1
ATOM 644 C C . GLY A 1 86 ? 24.248 5.779 -22.175 1.00 82.31 86 GLY A C 1
ATOM 645 O O . GLY A 1 86 ? 24.500 4.879 -22.967 1.00 82.31 86 GLY A O 1
ATOM 646 N N . MET A 1 87 ? 24.999 5.995 -21.089 1.00 83.44 87 MET A N 1
ATOM 647 C CA . MET A 1 87 ? 26.254 5.277 -20.812 1.00 83.44 87 MET A CA 1
ATOM 648 C C . MET A 1 87 ? 26.193 4.325 -19.614 1.00 83.44 87 MET A C 1
ATOM 650 O O . MET A 1 87 ? 27.077 3.491 -19.450 1.00 83.44 87 MET A O 1
ATOM 654 N N . HIS A 1 88 ? 25.160 4.422 -18.774 1.00 78.81 88 HIS A N 1
ATOM 655 C CA . HIS A 1 88 ? 25.047 3.612 -17.562 1.00 78.81 88 HIS A CA 1
ATOM 656 C C . HIS A 1 88 ? 23.795 2.740 -17.590 1.00 78.81 88 HIS A C 1
ATOM 658 O O . HIS A 1 88 ? 22.697 3.213 -17.894 1.00 78.81 88 HIS A O 1
ATOM 664 N N . VAL A 1 89 ? 23.963 1.474 -17.216 1.00 79.44 89 VAL A N 1
ATOM 665 C CA . VAL A 1 89 ? 22.870 0.523 -16.993 1.00 79.44 89 VAL A CA 1
ATOM 666 C C . VAL A 1 89 ? 22.539 0.501 -15.501 1.00 79.44 89 VAL A C 1
ATOM 668 O O . VAL A 1 89 ? 23.434 0.582 -14.662 1.00 79.44 89 VAL A O 1
ATOM 671 N N . CYS A 1 90 ? 21.247 0.458 -15.180 1.00 73.75 90 CYS A N 1
ATOM 672 C CA . CYS A 1 90 ? 20.739 0.437 -13.809 1.00 73.75 90 CYS A CA 1
ATOM 673 C C . CYS A 1 90 ? 20.754 -0.958 -13.167 1.00 73.75 90 CYS A C 1
ATOM 675 O O . CYS A 1 90 ? 20.395 -1.943 -13.853 1.00 73.75 90 CYS A O 1
#

Sequence (90 aa):
MCLWKIFDSTTTTLPCGTPSLPCQHQCSVPQPCCHVSSHYCHFGDCPPCSVLISKKCIGGHVLRNIPCGSKDIRCNNHCGKLRECGMHVC

Foldseek 3Di:
DDDDDDDDDPPPPDPPPPPDDFAQAADPDQDPVRDGGPDGDDPDDRDAAQDWAWDAAPLRDIDTGDGPRDDHDDDPDFSQDQDPVNPDGD

Organism: Helianthus annuus (NCBI:txid4232)

Radius of gyration: 26.22 Å; chains: 1; bounding box: 60×23×80 Å